Protein AF-A0AAW2KZT0-F1 (afdb_monomer)

Nearest PDB structures (foldseek):
  6u42-assembly1_1  TM=9.119E-01  e=1.104E-07  Chlamydomonas reinhardtii
  5ij0-assembly1_B  TM=9.215E-01  e=1.928E-06  Homo sapiens

Organism: Sesamum radiatum (NCBI:txid300843)

InterPro domains:
  IPR002453 Beta tubulin [PR01163] (18-41)
  IPR002453 Beta tubulin [PR01163] (48-59)
  IPR008280 Tubulin/FtsZ, C-terminal [SSF55307] (1-77)
  IPR018316 Tubulin/FtsZ, 2-layer sandwich domain [PF03953] (3-53)
  IPR023123 Tubulin, C-terminal [G3DSA:1.10.287.600] (45-79)
  IPR037103 Tubulin/FtsZ-like, C-terminal domain [G3DSA:3.30.1330.20] (1-44)

Foldseek 3Di:
DVVVCVVPVVQDDPVDPPPDDDDDDPDADPPDPDDDDDDDDHPCVVVVVVVVLVVLCVCVVVCNPVCVVVVVVDDNVVSVVVSVVD

Radius of gyration: 21.35 Å; Cα contacts (8 Å, |Δi|>4): 19; chains: 1; bounding box: 44×37×55 Å

Mean predicted aligned error: 6.77 Å

Solvent-accessible surface area (backbone atoms only — not comparable to full-atom values): 5845 Å² total; per-residue (Å²): 108,67,71,60,46,67,77,44,44,91,83,49,69,79,91,51,75,83,78,75,86,87,87,88,72,95,73,56,62,91,97,46,90,70,85,86,84,88,89,80,96,54,82,70,56,53,60,58,52,51,54,52,50,52,53,48,50,59,37,56,77,66,54,57,75,44,66,71,47,44,72,74,69,49,58,74,66,59,59,58,51,55,71,72,75,115

Secondary structure (DSSP, 8-state):
-HHHHHHTGGGS-TTSTT-------SSPPTT-S---------GGGHHHHHHHHHHHHHHHHTTTTTHHHHTTT--HHHHHHHTT--

Sequence (86 aa):
MINVQNKNSSYFVEWIPNNVKSSVCDIPPTGLSMSSTFVGNSTSIQEM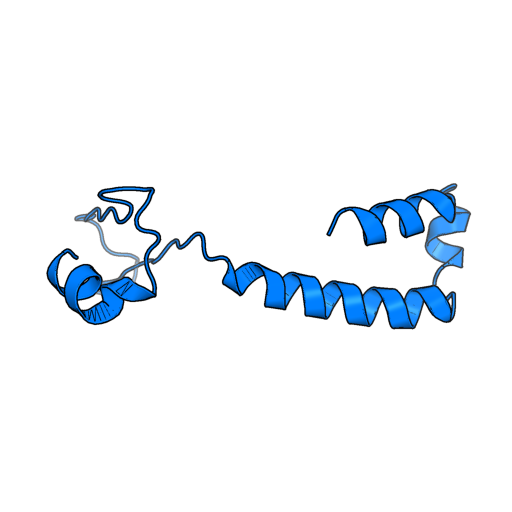FRRVSEQFTVMFRRKAFLHWYTGEGMDDGVHRGGEQHE

Structure (mmCIF, N/CA/C/O backbone):
data_AF-A0AAW2KZT0-F1
#
_entry.id   AF-A0AAW2KZT0-F1
#
loop_
_atom_site.group_PDB
_atom_site.id
_atom_site.type_symbol
_atom_site.label_atom_id
_atom_site.label_alt_id
_atom_site.label_comp_id
_atom_site.label_asym_id
_atom_site.label_entity_id
_atom_site.label_seq_id
_atom_site.pdbx_PDB_ins_code
_atom_site.Cartn_x
_atom_site.Cartn_y
_atom_site.Cartn_z
_atom_site.occupancy
_atom_site.B_iso_or_equiv
_atom_site.auth_seq_id
_atom_site.auth_comp_id
_atom_site.auth_asym_id
_atom_site.auth_atom_id
_ato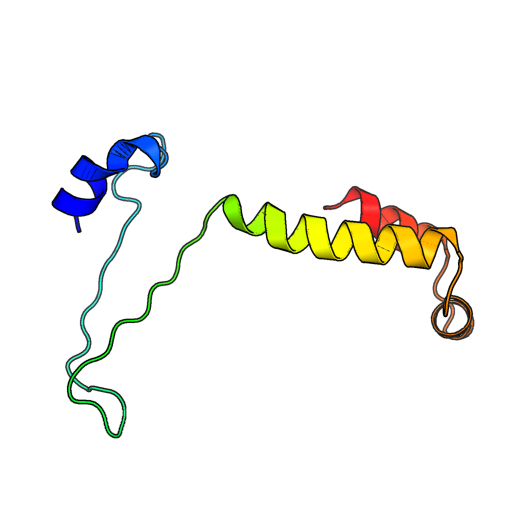m_site.pdbx_PDB_model_num
ATOM 1 N N . MET A 1 1 ? -11.966 0.028 16.787 1.00 82.31 1 MET A N 1
ATOM 2 C CA . MET A 1 1 ? -10.964 0.717 15.936 1.00 82.31 1 MET A CA 1
ATOM 3 C C . MET A 1 1 ? -10.138 1.744 16.717 1.00 82.31 1 MET A C 1
ATOM 5 O O . MET A 1 1 ? -8.923 1.648 16.664 1.00 82.31 1 MET A O 1
ATOM 9 N N . ILE A 1 2 ? -10.739 2.658 17.494 1.00 84.00 2 ILE A N 1
ATOM 10 C CA . ILE A 1 2 ? -10.015 3.729 18.228 1.00 84.00 2 ILE A CA 1
ATOM 11 C C . ILE A 1 2 ? -8.836 3.231 19.083 1.00 84.00 2 ILE A C 1
ATOM 13 O O . ILE A 1 2 ? -7.733 3.743 18.952 1.00 8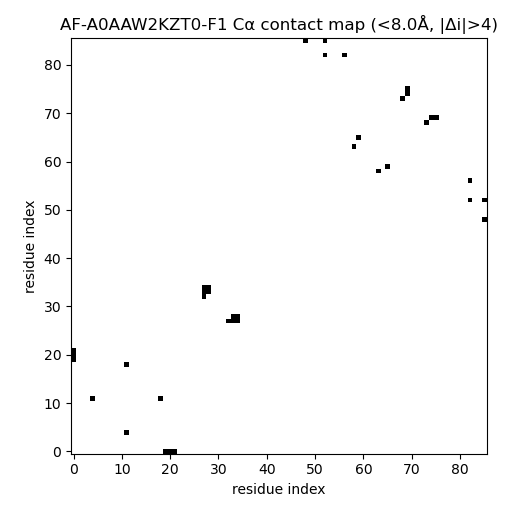4.00 2 ILE A O 1
ATOM 17 N N . ASN A 1 3 ? -9.010 2.176 19.890 1.00 88.31 3 ASN A N 1
ATOM 18 C CA . ASN A 1 3 ? -7.895 1.636 20.685 1.00 88.31 3 ASN A CA 1
ATOM 19 C C . ASN A 1 3 ? -6.728 1.106 19.837 1.00 88.31 3 ASN A C 1
ATOM 21 O O . ASN A 1 3 ? -5.588 1.138 20.289 1.00 88.31 3 ASN A O 1
ATOM 25 N N . VAL A 1 4 ? -6.996 0.609 18.626 1.00 87.69 4 VAL A N 1
ATOM 26 C CA . VAL A 1 4 ? -5.945 0.151 17.704 1.00 87.69 4 VAL A CA 1
ATOM 27 C C . VAL A 1 4 ? -5.190 1.350 17.146 1.00 87.69 4 VAL A C 1
ATOM 29 O O . VAL A 1 4 ? -3.964 1.315 17.116 1.00 87.69 4 VAL A O 1
ATOM 32 N N . GLN A 1 5 ? -5.907 2.414 16.776 1.00 88.56 5 GLN A N 1
ATOM 33 C CA . GLN A 1 5 ? -5.302 3.661 16.316 1.00 88.56 5 GLN A CA 1
ATOM 34 C C . GLN A 1 5 ? -4.432 4.289 17.411 1.00 88.56 5 GLN A C 1
ATOM 36 O O . GLN A 1 5 ? -3.288 4.627 17.149 1.00 88.56 5 GLN A O 1
ATOM 41 N N . ASN A 1 6 ? -4.918 4.349 18.654 1.00 90.50 6 ASN A N 1
ATOM 42 C CA . ASN A 1 6 ? -4.167 4.923 19.774 1.00 90.50 6 ASN A CA 1
ATOM 43 C C . ASN A 1 6 ? -2.889 4.138 20.095 1.00 90.50 6 ASN A C 1
ATOM 45 O O . ASN A 1 6 ? -1.852 4.733 20.363 1.00 90.50 6 ASN A O 1
ATOM 49 N N . LYS A 1 7 ? -2.947 2.799 20.051 1.00 95.38 7 LYS A N 1
ATOM 50 C CA . LYS A 1 7 ? -1.770 1.944 20.281 1.00 95.38 7 LYS A CA 1
ATOM 51 C C . LYS A 1 7 ? -0.718 2.051 19.175 1.00 95.38 7 LYS A C 1
ATOM 53 O O . LYS A 1 7 ? 0.441 1.755 19.427 1.00 95.38 7 LYS A O 1
ATOM 58 N N . ASN A 1 8 ? -1.128 2.438 17.971 1.00 93.88 8 ASN A N 1
ATOM 59 C CA . ASN A 1 8 ? -0.303 2.445 16.765 1.00 93.88 8 ASN A CA 1
ATOM 60 C C . ASN A 1 8 ? -0.293 3.831 16.107 1.00 93.88 8 ASN A C 1
ATOM 62 O O . ASN A 1 8 ? -0.254 3.932 14.883 1.00 93.88 8 ASN A O 1
ATOM 66 N N . SER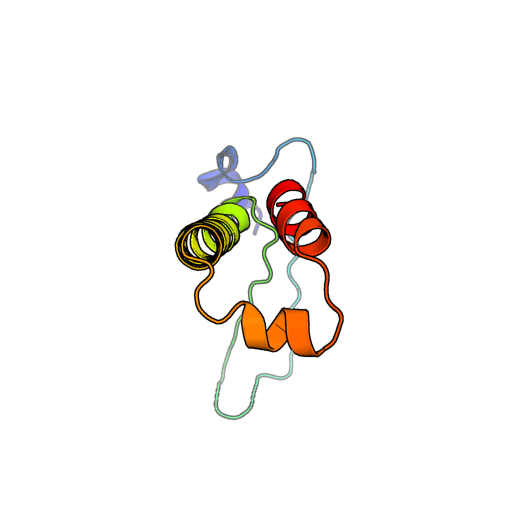 A 1 9 ? -0.394 4.896 16.906 1.00 91.62 9 SER A N 1
ATOM 67 C CA . SER A 1 9 ? -0.677 6.251 16.416 1.00 91.62 9 SER A CA 1
ATOM 68 C C . SER A 1 9 ? 0.347 6.741 15.396 1.00 91.62 9 SER A C 1
ATOM 70 O O . SER A 1 9 ? -0.030 7.409 14.443 1.00 91.62 9 SER A O 1
ATOM 72 N N . SER A 1 10 ? 1.609 6.326 15.529 1.00 94.00 10 SER A N 1
ATOM 73 C CA . SER A 1 10 ? 2.692 6.641 14.592 1.00 94.00 10 SER A CA 1
ATOM 74 C C . SER A 1 10 ? 2.478 6.118 13.166 1.00 94.00 10 SER A C 1
ATOM 76 O O . SER A 1 10 ? 3.081 6.648 12.238 1.00 94.00 10 SER A O 1
ATOM 78 N N . TYR A 1 11 ? 1.637 5.099 12.965 1.00 94.56 11 TYR A N 1
ATOM 79 C CA . TYR A 1 11 ? 1.324 4.555 11.637 1.00 94.56 11 TYR A CA 1
ATOM 80 C C . TYR A 1 11 ? 0.129 5.238 10.963 1.00 94.56 11 TYR A C 1
ATOM 82 O O . TYR A 1 11 ? -0.162 4.951 9.802 1.00 94.56 11 TYR A O 1
ATOM 90 N N . PHE A 1 12 ? -0.568 6.135 11.662 1.00 94.69 12 PHE A N 1
ATOM 91 C CA . PHE A 1 12 ? -1.694 6.886 11.118 1.00 94.69 12 PHE A CA 1
ATOM 92 C C . PHE A 1 12 ? -1.309 8.353 10.973 1.00 94.69 12 PHE A C 1
ATOM 94 O O . PHE A 1 12 ? -0.785 8.966 11.896 1.00 94.69 12 PHE A O 1
ATOM 101 N N . VAL A 1 13 ? -1.604 8.938 9.816 1.00 95.38 13 VAL A N 1
ATOM 102 C CA . VAL A 1 13 ? -1.328 10.357 9.586 1.00 95.38 13 VAL A CA 1
ATOM 103 C C . VAL A 1 13 ? -2.199 11.236 10.485 1.00 95.38 13 VAL A C 1
ATOM 105 O O . VAL A 1 13 ? -3.412 11.042 10.566 1.00 95.38 13 VAL A O 1
ATOM 108 N N . GLU A 1 14 ? -1.583 12.214 11.143 1.00 92.75 14 GLU A N 1
ATOM 109 C CA . GLU A 1 14 ? -2.255 13.093 12.112 1.00 92.75 14 GLU A CA 1
ATOM 110 C C . GLU A 1 14 ? -3.158 14.150 11.460 1.00 92.75 14 GLU A C 1
ATOM 112 O O . GLU A 1 14 ? -4.159 14.568 12.036 1.00 92.75 14 GLU A O 1
ATOM 117 N N . TRP A 1 15 ? -2.841 14.548 10.227 1.00 94.44 15 TRP A N 1
ATOM 118 C CA . TRP A 1 15 ? -3.544 15.608 9.503 1.00 94.44 15 TRP A CA 1
ATOM 119 C C . TRP A 1 15 ? -4.883 15.158 8.892 1.00 94.44 15 TRP A C 1
ATOM 121 O O . TRP A 1 15 ? -5.663 16.004 8.458 1.00 94.44 15 TRP A O 1
ATOM 131 N N . ILE A 1 16 ? -5.188 13.850 8.894 1.00 93.00 16 ILE A N 1
ATOM 132 C CA . ILE A 1 16 ? -6.534 13.330 8.602 1.00 93.00 16 ILE A CA 1
ATOM 133 C C . ILE A 1 16 ? -7.140 12.751 9.887 1.00 93.00 16 ILE A C 1
ATOM 135 O O . ILE A 1 16 ? -6.889 11.585 10.217 1.00 93.00 16 ILE A O 1
ATOM 139 N N . PRO A 1 17 ? -7.987 13.504 10.607 1.00 90.81 17 PRO A N 1
ATOM 140 C CA . PRO A 1 17 ? -8.658 12.980 11.789 1.00 90.81 17 PRO A CA 1
ATOM 141 C C . PRO A 1 17 ? -9.679 11.896 11.408 1.00 90.81 17 PRO A C 1
ATOM 143 O O . PRO A 1 17 ? -10.333 11.970 10.369 1.00 90.81 17 PRO A O 1
ATOM 146 N N . ASN A 1 18 ? -9.870 10.896 12.277 1.00 89.81 18 ASN A N 1
ATOM 147 C CA . ASN A 1 18 ? -10.852 9.814 12.089 1.00 89.81 18 ASN A CA 1
ATOM 148 C C . ASN A 1 18 ? -10.742 9.076 10.732 1.00 89.81 18 ASN A C 1
ATOM 150 O O . ASN A 1 18 ? -11.761 8.692 10.146 1.00 89.81 18 ASN A O 1
ATOM 154 N N . ASN A 1 19 ? -9.512 8.868 10.252 1.00 92.19 19 ASN A N 1
ATOM 155 C CA . ASN A 1 19 ? -9.174 8.243 8.964 1.00 92.19 19 ASN A CA 1
ATOM 156 C C . ASN A 1 19 ? -9.477 6.735 8.857 1.00 92.19 19 ASN A C 1
ATOM 158 O O . ASN A 1 19 ? -9.303 6.149 7.791 1.00 92.19 19 ASN A O 1
ATOM 162 N N . VAL A 1 20 ? -9.972 6.104 9.924 1.00 93.69 20 VAL A N 1
ATOM 163 C CA . VAL A 1 20 ? -10.382 4.697 9.925 1.00 93.69 20 VAL A CA 1
ATOM 164 C C . VAL A 1 20 ? -11.895 4.594 10.066 1.00 93.69 20 VAL A C 1
ATOM 166 O O . VAL A 1 20 ? -12.482 5.100 11.026 1.00 93.69 20 VAL A O 1
ATOM 169 N N . LYS A 1 21 ? -12.530 3.887 9.129 1.00 93.62 21 LYS A N 1
ATOM 170 C CA . LYS A 1 21 ? -13.962 3.569 9.149 1.00 93.62 21 LYS A CA 1
ATOM 171 C C . LYS A 1 21 ? -14.160 2.061 9.184 1.00 93.62 21 LYS A C 1
ATOM 173 O O . LYS A 1 21 ? -13.345 1.301 8.673 1.00 93.62 21 LYS A O 1
ATOM 178 N N . SER A 1 22 ? -15.239 1.634 9.824 1.00 94.31 22 SER A N 1
ATOM 179 C CA . SER A 1 22 ? -15.628 0.232 9.929 1.00 94.31 22 SER A CA 1
ATOM 180 C C . SER A 1 22 ? -17.117 0.134 9.643 1.00 94.31 22 SER A C 1
ATOM 182 O O . SER A 1 22 ? -17.884 0.985 10.089 1.00 94.31 22 SER A O 1
ATO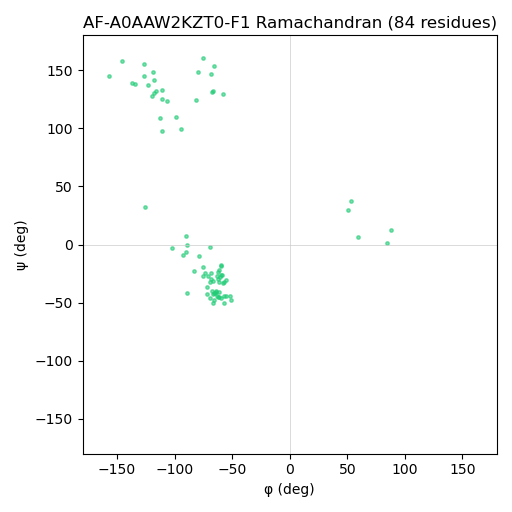M 184 N N . SER A 1 23 ? -17.499 -0.884 8.884 1.00 94.94 23 SER A N 1
ATOM 185 C CA . SER A 1 23 ? -18.882 -1.266 8.626 1.00 94.94 23 SER A CA 1
ATOM 186 C C . SER A 1 23 ? -19.048 -2.744 8.964 1.00 94.94 23 SER A C 1
ATOM 188 O O . SER A 1 23 ? -18.073 -3.498 8.984 1.00 94.94 23 SER A O 1
ATOM 190 N N . VAL A 1 24 ? -20.278 -3.134 9.282 1.00 96.50 24 VAL A N 1
ATOM 191 C CA . VAL A 1 24 ? -20.651 -4.513 9.598 1.00 96.50 24 VAL A CA 1
ATOM 192 C C . VAL A 1 24 ? -21.757 -4.912 8.633 1.00 96.50 24 VAL A C 1
ATOM 194 O O . VAL A 1 24 ? -22.647 -4.111 8.353 1.00 96.50 24 VAL A O 1
ATOM 197 N N . CYS A 1 25 ? -21.665 -6.126 8.100 1.00 95.88 25 CYS A N 1
ATOM 198 C CA . CYS A 1 25 ? -22.682 -6.717 7.245 1.00 95.88 25 CYS A CA 1
ATOM 199 C C . CYS A 1 25 ? -23.256 -7.946 7.951 1.00 95.88 25 CYS A C 1
ATOM 201 O O . CYS A 1 25 ? -22.492 -8.783 8.431 1.00 95.88 25 CYS A O 1
ATOM 203 N N . ASP A 1 26 ? -24.584 -8.047 7.998 1.00 96.38 26 ASP A N 1
ATOM 204 C CA . ASP A 1 26 ? -25.283 -9.152 8.668 1.00 96.38 26 ASP A CA 1
ATOM 205 C C . ASP A 1 26 ? -25.231 -10.462 7.869 1.00 96.38 26 ASP A C 1
ATOM 207 O O . ASP A 1 26 ? -25.447 -11.540 8.421 1.00 96.38 26 ASP A O 1
ATOM 211 N N . ILE A 1 27 ? -24.950 -10.381 6.565 1.00 96.19 27 ILE A N 1
ATOM 212 C CA . ILE A 1 27 ? -24.891 -11.535 5.666 1.00 96.19 27 ILE A CA 1
ATOM 213 C C . ILE A 1 27 ? -23.419 -11.936 5.488 1.00 96.19 27 ILE A C 1
ATOM 215 O O . ILE A 1 27 ? -22.669 -11.205 4.835 1.00 96.19 27 ILE A O 1
ATOM 219 N N . PRO A 1 28 ? -22.975 -13.080 6.042 1.00 96.00 28 PRO A N 1
ATOM 220 C CA . PRO A 1 28 ? -21.610 -13.549 5.856 1.00 96.00 28 PRO A CA 1
ATOM 221 C C . PRO A 1 28 ? -21.407 -14.146 4.451 1.00 96.00 28 PRO A C 1
ATOM 223 O O . PRO A 1 28 ? -22.371 -14.551 3.792 1.00 96.00 28 PRO A O 1
ATOM 226 N N . PRO A 1 29 ? -20.154 -14.251 3.978 1.00 96.75 29 PRO A N 1
ATOM 227 C CA . PRO A 1 29 ? -19.848 -14.944 2.733 1.00 96.75 29 PRO A CA 1
ATOM 228 C C . PRO A 1 29 ? -20.137 -16.449 2.836 1.00 96.75 29 PRO A C 1
ATOM 230 O O . PRO A 1 29 ? -20.076 -17.053 3.908 1.00 96.75 29 PRO A O 1
ATOM 233 N N . THR A 1 30 ? -20.431 -17.076 1.697 1.00 96.88 30 THR A N 1
ATOM 234 C CA . THR A 1 30 ? -20.789 -18.498 1.628 1.00 96.88 30 THR A CA 1
ATOM 235 C C . THR A 1 30 ? -19.684 -19.387 2.206 1.00 96.88 30 THR A C 1
ATOM 237 O O . THR A 1 30 ? -18.524 -19.285 1.815 1.00 96.88 30 T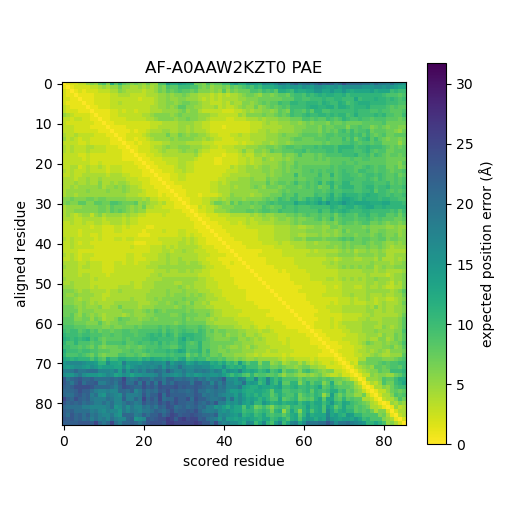HR A O 1
ATOM 240 N N . GLY A 1 31 ? -20.049 -20.290 3.119 1.00 96.50 31 GLY A N 1
ATOM 241 C CA . GLY A 1 31 ? -19.123 -21.261 3.714 1.00 96.50 31 GLY A CA 1
ATOM 242 C C . GLY A 1 31 ? -18.321 -20.754 4.917 1.00 96.50 31 GLY A C 1
ATOM 243 O O . GLY A 1 31 ? -17.541 -21.523 5.474 1.00 96.50 31 GLY A O 1
ATOM 244 N N . LEU A 1 32 ? -18.519 -19.506 5.355 1.00 97.06 32 LEU A N 1
ATOM 245 C CA . LEU A 1 32 ? -17.869 -18.939 6.540 1.00 97.06 32 LEU A CA 1
ATOM 246 C C . LEU A 1 32 ? -18.911 -18.358 7.501 1.00 97.06 32 LEU A C 1
ATOM 248 O O . LEU A 1 32 ? -19.917 -17.796 7.082 1.00 97.06 32 LEU A O 1
ATOM 252 N N . SER A 1 33 ? -18.655 -18.464 8.806 1.00 94.31 33 SER A N 1
ATOM 253 C CA . SER A 1 33 ? -19.499 -17.847 9.840 1.00 94.31 33 SER A CA 1
ATOM 254 C C . SER A 1 33 ? -19.171 -16.370 10.076 1.00 94.31 33 SER A C 1
ATOM 256 O O . SER A 1 33 ? -20.006 -15.628 10.584 1.00 94.31 33 SER A O 1
ATOM 258 N N . MET A 1 34 ? -17.956 -15.937 9.725 1.00 96.25 34 MET A N 1
ATOM 259 C CA . MET A 1 34 ? -17.481 -14.566 9.891 1.00 96.25 34 MET A CA 1
ATOM 260 C C . MET A 1 34 ? -16.335 -14.282 8.918 1.00 96.25 34 MET A C 1
ATOM 262 O O . MET A 1 34 ? -15.494 -15.144 8.663 1.00 96.25 34 MET A O 1
ATOM 266 N N . SER A 1 35 ? -16.272 -13.054 8.411 1.00 96.19 35 SER A N 1
ATOM 267 C CA . SER A 1 35 ? -15.159 -12.559 7.600 1.00 96.19 35 SER A CA 1
ATOM 268 C C . SER A 1 35 ? -14.918 -11.078 7.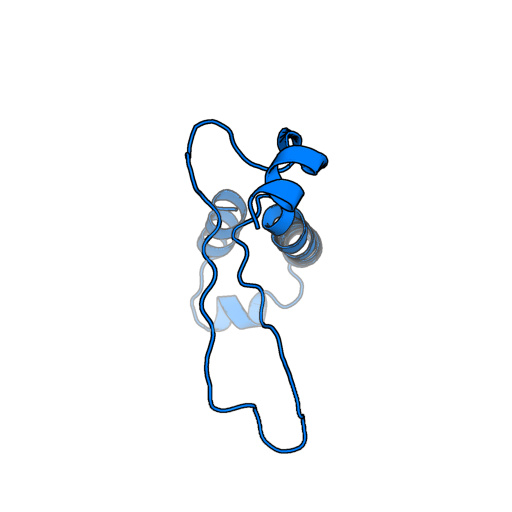865 1.00 96.19 35 SER A C 1
ATOM 270 O O . SER A 1 35 ? -15.833 -10.364 8.268 1.00 96.19 35 SER A O 1
ATOM 272 N N . SER A 1 36 ? -13.708 -10.603 7.579 1.00 96.12 36 SER A N 1
ATOM 273 C CA . SER A 1 36 ? -13.378 -9.179 7.586 1.00 96.12 36 SER A CA 1
ATOM 274 C C . SER A 1 36 ? -12.519 -8.848 6.374 1.00 96.12 36 SER A C 1
ATOM 276 O O . SER A 1 36 ? -1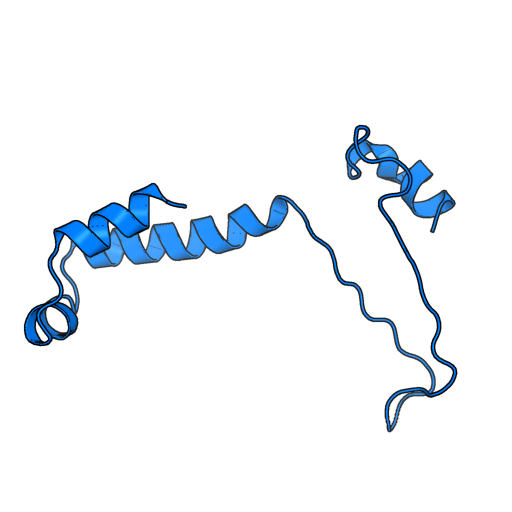1.619 -9.610 6.020 1.00 96.12 36 SER A O 1
ATOM 278 N N . THR A 1 37 ? -12.789 -7.707 5.747 1.00 96.31 37 THR A N 1
ATOM 279 C CA . THR A 1 37 ? -12.008 -7.184 4.626 1.00 96.31 37 THR A CA 1
ATOM 280 C C . THR A 1 37 ? -11.439 -5.833 5.022 1.00 96.31 37 THR A C 1
ATOM 282 O O . THR A 1 37 ? -12.169 -4.949 5.468 1.00 96.31 37 THR A O 1
ATOM 285 N N . PHE A 1 38 ? -10.127 -5.670 4.859 1.00 96.19 38 PHE A N 1
ATOM 286 C CA . PHE A 1 38 ? -9.437 -4.417 5.133 1.00 96.19 38 PHE A CA 1
ATOM 287 C C . PHE A 1 38 ? -9.038 -3.744 3.824 1.00 96.19 38 PHE A C 1
ATOM 289 O O . PHE A 1 38 ? -8.317 -4.325 3.016 1.00 96.19 38 PHE A O 1
ATOM 296 N N . VAL A 1 39 ? -9.492 -2.507 3.639 1.00 96.69 39 VAL A N 1
ATOM 297 C CA . VAL A 1 39 ? -9.085 -1.648 2.526 1.00 96.69 39 VAL A CA 1
ATOM 298 C C . VAL A 1 39 ? -8.295 -0.492 3.119 1.00 96.69 39 VAL A C 1
ATOM 300 O O . VAL A 1 39 ? -8.853 0.356 3.815 1.00 96.69 39 VAL A O 1
ATOM 303 N N . GLY A 1 40 ? -6.987 -0.491 2.879 1.00 95.19 40 GLY A N 1
ATOM 304 C CA . GLY A 1 40 ? -6.071 0.525 3.384 1.00 95.19 40 GLY A CA 1
ATOM 305 C C . GLY A 1 40 ? -5.411 1.287 2.245 1.00 95.19 40 GLY A C 1
ATOM 306 O O . GLY A 1 40 ? -4.853 0.676 1.338 1.00 95.19 40 GLY A O 1
ATOM 307 N N . ASN A 1 41 ? -5.431 2.616 2.321 1.00 96.06 41 ASN A N 1
ATOM 308 C CA . ASN A 1 41 ? -4.573 3.469 1.506 1.00 96.06 41 ASN A CA 1
ATOM 309 C C . ASN A 1 41 ? -3.313 3.788 2.323 1.00 96.06 41 ASN A C 1
ATOM 311 O O . ASN A 1 41 ? -3.361 4.612 3.235 1.00 96.06 41 ASN A O 1
ATOM 315 N N . SER A 1 42 ? -2.222 3.069 2.055 1.00 96.44 42 SER A N 1
ATOM 316 C CA . SER A 1 42 ? -0.952 3.200 2.774 1.00 96.44 42 SER A CA 1
ATOM 317 C C . SER A 1 42 ? 0.152 3.647 1.828 1.00 96.44 42 SER A C 1
ATOM 319 O O . SER A 1 42 ? 0.267 3.125 0.720 1.00 96.44 42 SER A O 1
ATOM 321 N N . THR A 1 43 ? 1.039 4.522 2.306 1.00 96.38 43 THR A N 1
ATOM 322 C CA . THR A 1 43 ? 2.258 4.908 1.581 1.00 96.38 43 THR A CA 1
ATOM 323 C C . THR A 1 43 ? 3.171 3.716 1.306 1.00 96.38 43 THR A C 1
ATOM 325 O O . THR A 1 43 ? 3.989 3.781 0.395 1.00 96.38 43 THR A O 1
ATOM 328 N N . SER A 1 44 ? 3.015 2.595 2.019 1.00 96.12 44 SER A N 1
ATOM 329 C CA . SER A 1 44 ? 3.745 1.352 1.746 1.00 96.12 44 SER A CA 1
ATOM 330 C C . SER A 1 44 ? 3.493 0.787 0.342 1.00 96.12 44 SER A C 1
ATOM 332 O O . SER A 1 44 ? 4.301 -0.013 -0.121 1.00 96.12 44 SER A O 1
ATOM 334 N N . ILE A 1 45 ? 2.427 1.207 -0.360 1.00 96.50 45 ILE A N 1
ATOM 335 C CA . ILE A 1 45 ? 2.175 0.799 -1.753 1.00 96.50 45 ILE A CA 1
ATOM 336 C C . ILE A 1 45 ? 3.327 1.180 -2.696 1.00 96.50 45 ILE A C 1
ATOM 338 O O . ILE A 1 45 ? 3.573 0.474 -3.670 1.00 96.50 45 ILE A O 1
ATOM 342 N N . GLN A 1 46 ? 4.092 2.229 -2.363 1.00 94.75 46 GLN A N 1
ATOM 343 C CA . GLN A 1 46 ? 5.271 2.654 -3.123 1.00 94.75 46 GLN A CA 1
ATOM 344 C C . GLN A 1 46 ? 6.298 1.527 -3.307 1.00 94.75 46 GLN A C 1
ATOM 346 O O . GLN A 1 46 ? 6.978 1.473 -4.320 1.00 94.75 46 GLN A O 1
ATOM 351 N N . GLU A 1 47 ? 6.396 0.592 -2.357 1.00 95.75 47 GLU A N 1
ATOM 352 C CA . GLU A 1 47 ? 7.342 -0.523 -2.436 1.00 95.75 47 GLU A CA 1
ATOM 353 C C . GLU A 1 47 ? 6.964 -1.514 -3.544 1.00 95.75 47 GLU A C 1
ATOM 355 O O . GLU A 1 47 ? 7.839 -2.112 -4.167 1.00 95.75 47 GLU A O 1
ATOM 360 N N . MET A 1 48 ? 5.666 -1.678 -3.822 1.00 96.44 48 MET A N 1
ATOM 361 C CA . MET A 1 48 ? 5.209 -2.471 -4.963 1.00 96.44 48 MET A CA 1
ATOM 362 C C . MET A 1 48 ? 5.612 -1.793 -6.274 1.00 96.44 48 MET A C 1
ATOM 364 O O . MET A 1 48 ? 6.215 -2.446 -7.125 1.00 96.44 48 MET A O 1
ATOM 368 N N . PHE A 1 49 ? 5.312 -0.499 -6.412 1.00 94.81 49 PHE A N 1
ATOM 369 C CA . PHE A 1 49 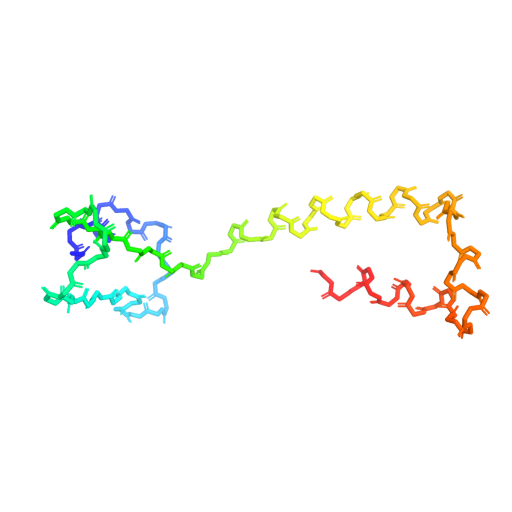? 5.661 0.285 -7.598 1.00 94.81 49 PHE A CA 1
ATOM 370 C C . PHE A 1 49 ? 7.175 0.305 -7.824 1.00 94.81 49 PHE A C 1
ATOM 372 O O . PHE A 1 49 ? 7.637 -0.072 -8.894 1.00 94.81 49 PHE A O 1
ATOM 379 N N . ARG A 1 50 ? 7.971 0.546 -6.773 1.00 95.00 50 ARG A N 1
ATOM 380 C CA . ARG A 1 50 ? 9.441 0.481 -6.824 1.00 95.00 50 ARG A CA 1
ATOM 381 C C . ARG A 1 50 ? 9.948 -0.838 -7.409 1.00 95.00 50 ARG A C 1
ATOM 383 O O . ARG A 1 50 ? 10.832 -0.828 -8.258 1.00 95.00 50 ARG A O 1
ATOM 390 N N . ARG A 1 51 ? 9.381 -1.980 -7.001 1.00 96.38 51 ARG A N 1
ATOM 391 C CA . ARG A 1 51 ? 9.780 -3.297 -7.535 1.00 96.38 51 ARG A CA 1
ATOM 392 C C . ARG A 1 51 ? 9.468 -3.445 -9.019 1.00 96.38 51 ARG A C 1
ATOM 394 O O . ARG A 1 51 ? 10.276 -4.015 -9.748 1.00 96.38 51 ARG A O 1
ATOM 401 N N . VAL A 1 52 ? 8.304 -2.971 -9.462 1.00 95.38 52 VAL A N 1
ATOM 402 C CA . VAL A 1 52 ? 7.929 -2.999 -10.883 1.00 95.38 52 VAL A CA 1
ATOM 403 C C . VAL A 1 52 ? 8.852 -2.080 -11.681 1.00 95.38 52 VAL A C 1
ATOM 405 O O . VAL A 1 52 ? 9.430 -2.524 -12.672 1.00 95.38 52 VAL A O 1
ATOM 408 N N . SER A 1 53 ? 9.065 -0.860 -11.194 1.00 93.06 53 SER A N 1
ATOM 409 C CA . SER A 1 53 ? 9.942 0.149 -11.786 1.00 93.06 53 SER A CA 1
ATOM 410 C C . SER A 1 53 ? 11.381 -0.349 -11.950 1.00 93.06 53 SER A C 1
ATOM 412 O O . SER A 1 53 ? 11.979 -0.226 -13.020 1.00 93.06 53 SER A O 1
ATOM 414 N N . GLU A 1 54 ? 11.934 -1.015 -10.932 1.00 94.25 54 GLU A N 1
ATOM 415 C CA . GLU A 1 54 ? 13.279 -1.598 -10.988 1.00 94.25 54 GLU A CA 1
ATOM 416 C C . GLU A 1 54 ? 13.399 -2.678 -12.069 1.00 94.25 54 GLU A C 1
ATOM 418 O O . GLU A 1 54 ? 14.357 -2.678 -12.847 1.00 94.25 54 GLU A O 1
ATOM 423 N N . GLN A 1 55 ? 12.420 -3.584 -12.158 1.00 94.19 55 GLN A N 1
ATOM 424 C CA . GLN A 1 55 ? 12.420 -4.630 -13.184 1.00 94.19 55 GLN A CA 1
ATOM 425 C C . GLN A 1 55 ? 12.242 -4.042 -14.583 1.00 94.19 55 GLN A C 1
ATOM 427 O O . GLN A 1 55 ? 12.956 -4.427 -15.514 1.00 94.19 55 GLN A O 1
ATOM 432 N N . PHE A 1 56 ? 11.331 -3.078 -14.726 1.00 91.69 56 PHE A N 1
ATOM 433 C CA . PHE A 1 56 ? 11.123 -2.352 -15.971 1.00 91.69 56 PHE A CA 1
ATOM 434 C C . PHE A 1 56 ? 12.416 -1.671 -16.427 1.00 91.69 56 PHE A C 1
ATOM 436 O O . PHE A 1 56 ? 12.875 -1.925 -17.539 1.00 91.69 56 PHE A O 1
ATOM 443 N N . THR A 1 57 ? 13.068 -0.921 -15.536 1.00 92.25 57 THR A N 1
ATOM 444 C CA . THR A 1 57 ? 14.332 -0.222 -15.802 1.00 92.25 57 THR A CA 1
ATOM 445 C C . THR A 1 57 ? 15.406 -1.188 -16.309 1.00 92.25 57 THR A C 1
ATOM 447 O O . THR A 1 57 ? 16.117 -0.894 -17.272 1.00 92.25 57 THR A O 1
ATOM 450 N N . VAL A 1 58 ? 15.547 -2.367 -15.690 1.00 94.00 58 VAL A N 1
ATOM 451 C CA . VAL A 1 58 ? 16.538 -3.375 -16.110 1.00 94.00 58 VAL A CA 1
ATOM 452 C C . VAL A 1 58 ? 16.254 -3.888 -17.524 1.00 94.00 58 VAL A C 1
ATOM 454 O O . VAL A 1 58 ? 17.183 -4.007 -18.331 1.00 94.00 58 VAL A O 1
ATOM 457 N N . MET A 1 59 ? 14.991 -4.179 -17.842 1.00 92.88 59 MET A N 1
ATOM 458 C CA . MET A 1 59 ? 14.591 -4.660 -19.168 1.00 92.88 59 MET A CA 1
ATOM 459 C C . MET A 1 59 ? 14.731 -3.570 -20.233 1.00 92.88 59 MET A C 1
ATOM 461 O O . MET A 1 59 ? 15.320 -3.807 -21.293 1.00 92.88 59 MET A O 1
ATOM 465 N N . PHE A 1 60 ? 14.254 -2.364 -19.928 1.00 89.06 60 PHE A N 1
ATOM 466 C CA . PHE A 1 60 ? 14.247 -1.225 -20.835 1.00 89.06 60 PHE A CA 1
ATOM 467 C C . PHE A 1 60 ? 15.666 -0.753 -21.165 1.00 89.06 60 PHE A C 1
ATOM 469 O O . PHE A 1 60 ? 15.995 -0.566 -22.337 1.00 89.06 60 PHE A O 1
ATOM 476 N N . ARG A 1 61 ? 16.572 -0.698 -20.175 1.00 90.44 61 ARG A N 1
ATOM 477 C CA . ARG A 1 61 ? 18.003 -0.404 -20.404 1.00 90.44 61 ARG A CA 1
ATOM 478 C C . ARG A 1 61 ? 18.663 -1.370 -21.384 1.00 90.44 61 ARG A C 1
ATOM 480 O O . ARG A 1 61 ? 19.575 -0.979 -22.107 1.00 90.44 61 ARG A O 1
ATOM 487 N N . ARG A 1 62 ? 18.217 -2.627 -21.413 1.00 94.06 62 ARG A N 1
ATOM 488 C CA . ARG A 1 62 ? 18.717 -3.654 -22.339 1.00 94.06 62 ARG A CA 1
ATOM 489 C C . ARG A 1 62 ? 17.946 -3.699 -23.659 1.00 94.06 62 ARG A C 1
ATOM 491 O O . ARG A 1 62 ? 18.270 -4.531 -24.501 1.00 94.06 62 ARG A O 1
ATOM 498 N N . LYS A 1 63 ? 16.935 -2.839 -23.836 1.00 89.62 63 LYS A N 1
ATOM 499 C CA . LYS A 1 63 ? 15.984 -2.857 -24.960 1.00 89.62 63 LYS A CA 1
ATOM 500 C C . LYS A 1 63 ? 15.363 -4.243 -25.186 1.00 89.62 63 LYS A C 1
ATOM 502 O O . LYS A 1 63 ? 15.037 -4.617 -26.313 1.00 89.62 63 LYS A O 1
ATOM 507 N N . ALA A 1 64 ? 15.221 -5.029 -24.117 1.00 91.62 64 ALA A N 1
ATOM 508 C CA . ALA A 1 64 ? 14.670 -6.373 -24.202 1.00 91.62 64 ALA A CA 1
ATOM 509 C C . ALA A 1 64 ? 13.183 -6.291 -24.571 1.00 91.62 64 ALA A C 1
ATOM 511 O O . ALA A 1 64 ? 12.444 -5.515 -23.975 1.00 91.62 64 ALA A O 1
ATOM 512 N N . PHE A 1 65 ? 12.758 -7.073 -25.568 1.00 90.12 65 PHE A N 1
ATOM 513 C CA . PHE A 1 65 ? 11.373 -7.127 -26.069 1.00 90.12 65 PHE A CA 1
ATOM 514 C C . PHE A 1 65 ? 10.789 -5.806 -26.608 1.00 90.12 65 PHE A C 1
ATOM 516 O O . PHE A 1 65 ? 9.628 -5.782 -26.999 1.00 90.12 65 PHE A O 1
ATOM 523 N N . LEU A 1 66 ? 11.590 -4.741 -26.721 1.00 88.00 66 LEU A N 1
ATOM 524 C CA . LEU A 1 66 ? 11.124 -3.411 -27.129 1.00 88.00 66 LEU A CA 1
ATOM 525 C C . LEU A 1 66 ? 10.521 -3.388 -28.546 1.00 88.00 66 LEU A C 1
ATOM 527 O O . LEU A 1 66 ? 9.563 -2.666 -28.794 1.00 88.00 66 LEU A O 1
ATOM 531 N N . HIS A 1 67 ? 11.029 -4.231 -29.452 1.00 88.19 67 HIS A N 1
ATOM 532 C CA . HIS A 1 67 ? 10.546 -4.331 -30.836 1.00 88.19 67 HIS A CA 1
ATOM 533 C C . HIS A 1 67 ? 9.063 -4.716 -30.962 1.00 88.19 67 HIS A C 1
ATOM 535 O O . HIS A 1 67 ? 8.431 -4.347 -31.947 1.00 88.19 67 HIS A O 1
ATOM 541 N N . TRP A 1 68 ? 8.498 -5.424 -29.977 1.00 88.25 68 TRP A N 1
ATOM 542 C CA . TRP A 1 68 ? 7.067 -5.740 -29.958 1.00 88.25 68 TRP A CA 1
ATOM 543 C C . TRP A 1 68 ? 6.205 -4.496 -29.746 1.00 88.25 68 TRP A C 1
ATOM 545 O O . TRP A 1 68 ? 5.089 -4.435 -30.242 1.00 88.25 68 TRP A O 1
ATOM 555 N N . TYR A 1 69 ? 6.730 -3.498 -29.035 1.00 87.50 69 TYR A N 1
ATOM 556 C CA . TYR A 1 69 ? 6.024 -2.253 -28.746 1.00 87.50 69 TYR A CA 1
ATOM 557 C C . TYR A 1 69 ? 6.263 -1.208 -29.838 1.00 87.50 69 TYR A C 1
ATOM 559 O O . TYR A 1 69 ? 5.329 -0.542 -30.279 1.00 87.50 69 TYR A O 1
ATOM 567 N N . THR A 1 70 ? 7.500 -1.091 -30.331 1.00 86.56 70 THR A N 1
ATOM 568 C CA . THR A 1 70 ? 7.818 -0.149 -31.414 1.00 86.56 70 THR A CA 1
ATOM 569 C C . THR A 1 70 ? 7.235 -0.587 -32.759 1.00 86.56 70 THR A C 1
ATOM 571 O O . THR A 1 70 ? 6.910 0.266 -33.582 1.00 86.56 70 THR A O 1
ATOM 574 N N . GLY A 1 71 ? 7.025 -1.893 -32.970 1.00 84.06 71 GLY A N 1
ATOM 575 C CA . GLY A 1 71 ? 6.328 -2.434 -34.143 1.00 84.06 71 GLY A CA 1
ATOM 576 C C . GLY A 1 71 ? 4.862 -1.997 -34.255 1.00 84.06 71 GLY A C 1
ATOM 577 O O . GLY A 1 71 ? 4.357 -1.859 -35.364 1.00 84.06 71 GLY A O 1
ATOM 578 N N . GLU A 1 72 ? 4.218 -1.693 -33.125 1.00 87.31 72 GLU A N 1
ATOM 579 C CA . GLU A 1 72 ? 2.845 -1.165 -33.047 1.00 87.31 72 GLU A CA 1
ATOM 580 C C . GLU A 1 72 ? 2.800 0.380 -33.084 1.00 87.31 72 GLU A C 1
ATOM 582 O O . GLU A 1 72 ? 1.749 0.990 -32.898 1.00 87.31 72 GLU A O 1
ATOM 587 N N . GLY A 1 73 ? 3.942 1.042 -33.321 1.00 82.69 73 GLY A N 1
ATOM 588 C CA . GLY A 1 73 ? 4.037 2.502 -33.447 1.00 82.69 73 GLY A CA 1
ATOM 589 C C . GLY A 1 73 ? 4.262 3.257 -32.133 1.00 82.69 73 GLY A C 1
ATOM 590 O O . GLY A 1 73 ? 4.132 4.481 -32.107 1.00 82.69 73 GLY A O 1
ATOM 591 N N . MET A 1 74 ? 4.605 2.561 -31.043 1.00 83.25 74 MET A N 1
ATOM 592 C CA . MET A 1 74 ? 4.890 3.191 -29.753 1.00 83.25 74 MET A CA 1
ATOM 593 C C . MET A 1 74 ? 6.328 3.730 -29.713 1.00 83.25 74 MET A C 1
ATOM 595 O O . MET A 1 74 ? 7.277 2.980 -29.935 1.00 83.25 74 MET A O 1
ATOM 599 N N . ASP A 1 75 ? 6.498 5.025 -29.427 1.00 76.81 75 ASP A N 1
ATOM 600 C CA . ASP A 1 75 ? 7.818 5.668 -29.381 1.00 76.81 75 ASP A CA 1
ATOM 601 C C . ASP A 1 75 ? 8.570 5.389 -28.064 1.00 76.81 75 ASP A C 1
ATOM 603 O O . ASP A 1 75 ? 7.983 5.274 -26.979 1.00 76.81 75 ASP A O 1
ATOM 607 N N . ASP A 1 76 ? 9.901 5.332 -28.141 1.00 65.38 76 ASP A N 1
ATOM 608 C CA . ASP A 1 76 ? 10.788 5.113 -26.990 1.00 65.38 76 ASP A CA 1
ATOM 609 C C . ASP A 1 76 ? 10.640 6.224 -25.926 1.00 65.38 76 ASP A C 1
ATOM 611 O O . ASP A 1 76 ? 10.840 5.981 -24.732 1.00 65.38 76 ASP A O 1
ATOM 615 N N . GLY A 1 77 ? 10.261 7.444 -26.331 1.00 67.44 77 GLY A N 1
ATOM 616 C CA . GLY A 1 77 ? 10.023 8.575 -25.435 1.00 67.44 77 GLY A CA 1
ATOM 617 C C . GLY A 1 77 ? 8.815 8.388 -24.515 1.00 67.44 77 GLY A C 1
ATOM 618 O O . GLY A 1 77 ? 8.851 8.835 -23.369 1.00 67.44 77 GLY A O 1
ATOM 619 N N . VAL A 1 78 ? 7.784 7.662 -24.964 1.00 65.12 78 VAL A N 1
ATOM 620 C CA . VAL A 1 78 ? 6.585 7.367 -24.156 1.00 65.12 78 VAL A CA 1
ATOM 621 C C . VAL A 1 78 ? 6.934 6.445 -22.984 1.00 65.12 78 VAL A C 1
ATOM 623 O O . VAL A 1 78 ? 6.503 6.683 -21.858 1.00 65.12 78 VAL A O 1
ATOM 626 N N . HIS A 1 79 ? 7.796 5.452 -23.213 1.00 60.81 79 HIS A N 1
ATOM 627 C CA . HIS A 1 79 ? 8.278 4.540 -22.170 1.00 60.81 79 HIS A CA 1
ATOM 628 C C . HIS A 1 79 ? 9.101 5.273 -21.104 1.00 60.81 79 HIS A C 1
ATOM 630 O O . HIS A 1 79 ? 8.946 5.035 -19.908 1.00 60.81 79 HIS A O 1
ATOM 636 N N . ARG A 1 80 ? 9.940 6.220 -21.538 1.00 62.59 80 ARG A N 1
ATOM 637 C CA . ARG A 1 80 ? 10.780 7.034 -20.651 1.00 62.59 80 ARG A CA 1
ATOM 638 C C . ARG A 1 80 ? 9.982 8.100 -19.883 1.00 62.59 80 ARG A C 1
ATOM 640 O O . ARG A 1 80 ? 10.418 8.543 -18.824 1.00 62.59 80 ARG A O 1
ATOM 647 N N . GLY A 1 81 ? 8.832 8.524 -20.410 1.00 63.59 81 GLY A N 1
ATOM 648 C CA . GLY A 1 81 ? 7.867 9.367 -19.697 1.00 63.59 81 GLY A CA 1
ATOM 649 C C . GLY A 1 81 ? 7.125 8.603 -18.597 1.00 63.59 81 GLY A C 1
ATOM 650 O O . GLY A 1 81 ? 6.906 9.154 -17.523 1.00 63.59 81 GLY A O 1
ATOM 651 N N . GLY A 1 82 ? 6.819 7.321 -18.832 1.00 63.97 82 GLY A N 1
ATOM 652 C CA . GLY A 1 82 ? 6.238 6.424 -17.829 1.00 63.97 82 GLY A CA 1
ATOM 653 C C . GLY A 1 82 ? 7.139 6.211 -16.608 1.00 63.97 82 GLY A C 1
ATOM 654 O O . GLY A 1 82 ? 6.648 6.281 -15.489 1.00 63.97 82 GLY A O 1
ATOM 655 N N . GLU A 1 83 ? 8.457 6.061 -16.805 1.00 61.34 83 GLU A N 1
ATOM 656 C CA . GLU A 1 83 ? 9.438 5.963 -15.701 1.00 61.34 83 GLU A CA 1
ATOM 657 C C . GLU A 1 83 ? 9.511 7.222 -14.816 1.00 61.34 83 GLU A C 1
ATOM 659 O O . GLU A 1 83 ? 9.962 7.134 -13.681 1.00 61.34 83 GLU A O 1
ATOM 664 N N . GLN A 1 84 ? 9.117 8.398 -15.317 1.00 57.19 84 GLN A N 1
ATOM 665 C CA . GLN A 1 84 ? 9.220 9.672 -14.583 1.00 57.19 84 GLN A CA 1
ATOM 666 C C . GLN A 1 84 ? 7.952 10.038 -13.799 1.00 57.19 84 GLN A C 1
ATOM 668 O O . GLN A 1 84 ? 7.959 11.021 -13.061 1.00 57.19 84 GLN A O 1
ATOM 673 N N . HIS A 1 85 ? 6.861 9.297 -14.003 1.00 56.91 85 HIS A N 1
ATOM 674 C CA . HIS A 1 85 ? 5.554 9.550 -13.389 1.00 56.91 85 HIS A CA 1
ATOM 675 C C . HIS A 1 85 ? 5.230 8.612 -12.209 1.00 56.91 85 HIS A C 1
ATOM 677 O O . HIS A 1 85 ? 4.176 8.784 -11.591 1.00 56.91 85 HIS A O 1
ATOM 683 N N . GLU A 1 86 ? 6.113 7.652 -11.904 1.00 48.66 86 GLU A N 1
ATOM 684 C CA . GLU A 1 86 ? 6.153 6.895 -10.636 1.00 48.66 86 GLU A CA 1
ATOM 685 C C . GLU A 1 86 ? 7.016 7.612 -9.590 1.00 48.66 86 GLU A C 1
ATOM 687 O O . GLU A 1 86 ? 6.601 7.612 -8.407 1.00 48.66 86 GLU A O 1
#

pLDDT: mean 88.59, std 11.37, range [48.66, 97.06]